Protein AF-A0AAD6STR3-F1 (afdb_monomer_lite)

Secondary structure (DSSP, 8-state):
---------------------------B-SSTT-EEEETTEEEEEETTEEEEEEPPTT-EEEEETTEEEEE--TT--

Foldseek 3Di:
DDDDDDDDDDDPDDPPPPPPCPDPQQAFDDDFQQWDFDWQWIWGHDPRGTDIDHAPPQWGWDDDPRHIDTHHDPPRD

Structure (mmCIF, N/CA/C/O backbone):
data_AF-A0AAD6STR3-F1
#
_entry.id   AF-A0AAD6STR3-F1
#
loop_
_atom_site.group_PDB
_atom_site.id
_atom_site.type_symbol
_atom_site.label_atom_id
_atom_site.label_alt_id
_atom_site.label_comp_id
_atom_site.label_asym_id
_atom_site.label_entity_id
_atom_site.label_seq_id
_atom_site.pdbx_PDB_ins_code
_atom_site.Cartn_x
_atom_site.Cartn_y
_atom_site.Cartn_z
_atom_site.occupancy
_atom_site.B_iso_or_equiv
_atom_site.auth_seq_id
_atom_site.auth_comp_id
_atom_site.auth_asym_id
_atom_site.auth_atom_id
_atom_site.pdbx_PDB_model_num
ATO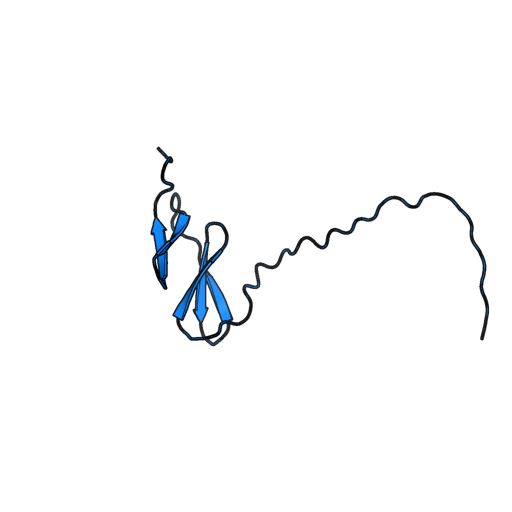M 1 N N . MET A 1 1 ? 12.408 30.879 -43.619 1.00 45.97 1 MET A N 1
ATOM 2 C CA . MET A 1 1 ? 12.328 32.355 -43.513 1.00 45.97 1 MET A CA 1
ATOM 3 C C . MET A 1 1 ? 10.949 32.800 -43.979 1.00 45.97 1 MET A C 1
ATOM 5 O O . MET A 1 1 ? 10.731 32.630 -45.160 1.00 45.97 1 MET A O 1
ATOM 9 N N . VAL A 1 2 ? 10.067 33.289 -43.088 1.00 34.41 2 VAL A N 1
ATOM 10 C CA . VAL A 1 2 ? 8.987 34.317 -43.246 1.00 34.41 2 VAL A CA 1
ATOM 11 C C . VAL A 1 2 ? 8.343 34.430 -41.840 1.00 34.41 2 VAL A C 1
ATOM 13 O O . VAL A 1 2 ? 7.713 33.485 -41.394 1.00 34.41 2 VAL A O 1
ATOM 16 N N . ARG A 1 3 ? 8.812 35.304 -40.939 1.00 45.12 3 ARG A N 1
ATOM 17 C CA . ARG A 1 3 ? 8.395 36.697 -40.643 1.00 45.12 3 ARG A CA 1
ATOM 18 C C . ARG A 1 3 ? 6.974 36.888 -40.065 1.00 45.12 3 ARG A C 1
ATOM 20 O O . ARG A 1 3 ? 5.994 36.907 -40.791 1.00 45.12 3 ARG A O 1
ATOM 27 N N . PHE A 1 4 ? 6.968 37.090 -38.739 1.00 48.22 4 PHE A N 1
ATOM 28 C CA . PHE A 1 4 ? 6.149 37.975 -37.895 1.00 48.22 4 PHE A CA 1
ATOM 29 C C . PHE A 1 4 ? 4.989 38.735 -38.557 1.00 48.22 4 PHE A C 1
ATOM 31 O O . PHE A 1 4 ? 5.218 39.663 -39.330 1.00 48.22 4 PHE A O 1
ATOM 38 N N . ILE A 1 5 ? 3.766 38.455 -38.095 1.00 55.62 5 ILE A N 1
ATOM 39 C CA . ILE A 1 5 ? 2.647 39.402 -38.135 1.00 55.62 5 ILE A CA 1
ATOM 40 C C . ILE A 1 5 ? 2.143 39.558 -36.700 1.00 55.62 5 ILE A C 1
ATOM 42 O O . ILE A 1 5 ? 1.654 38.613 -36.084 1.00 55.62 5 ILE A O 1
ATOM 46 N N . ALA A 1 6 ? 2.356 40.754 -36.159 1.00 48.38 6 ALA A N 1
ATOM 47 C CA . ALA A 1 6 ? 1.909 41.176 -34.847 1.00 48.38 6 ALA A CA 1
ATOM 48 C C . ALA A 1 6 ? 0.384 41.354 -34.845 1.00 48.38 6 ALA A C 1
ATOM 50 O O . ALA A 1 6 ? -0.137 42.199 -35.568 1.00 48.38 6 ALA A O 1
ATOM 51 N N . PHE A 1 7 ? -0.313 40.597 -33.997 1.00 50.78 7 PHE A N 1
ATOM 52 C CA . PHE A 1 7 ? -1.696 40.870 -33.615 1.00 50.78 7 PHE A CA 1
ATOM 53 C C . PHE A 1 7 ? -1.723 41.214 -32.126 1.00 50.78 7 PHE A C 1
ATOM 55 O O . PHE A 1 7 ? -1.751 40.348 -31.257 1.00 50.78 7 PHE A O 1
ATOM 62 N N . LEU A 1 8 ? -1.667 42.516 -31.848 1.00 55.88 8 LEU A N 1
ATOM 63 C CA . LEU A 1 8 ? -2.045 43.094 -30.565 1.00 55.88 8 LEU A CA 1
ATOM 64 C C . LEU A 1 8 ? -3.574 43.109 -30.503 1.00 55.88 8 LEU A C 1
ATOM 66 O O . LEU A 1 8 ? -4.206 43.984 -31.089 1.00 55.88 8 LEU A O 1
ATOM 70 N N . ALA A 1 9 ? -4.165 42.145 -29.801 1.00 52.50 9 ALA A N 1
ATOM 71 C CA . ALA A 1 9 ? -5.550 42.226 -29.363 1.00 52.50 9 ALA A CA 1
ATOM 72 C C . ALA A 1 9 ? -5.715 41.523 -28.009 1.00 52.50 9 ALA A C 1
ATOM 74 O O . ALA A 1 9 ? -5.346 40.367 -27.829 1.00 52.50 9 ALA A O 1
ATOM 75 N N . LEU A 1 10 ? -6.233 42.309 -27.070 1.00 57.50 10 LEU A N 1
ATOM 76 C CA . LEU A 1 10 ? -6.635 42.016 -25.699 1.00 57.50 10 LEU A CA 1
ATOM 77 C C . LEU A 1 10 ? -7.299 40.647 -25.502 1.00 57.50 10 LEU A C 1
ATOM 79 O O . LEU A 1 10 ? -8.067 40.208 -26.355 1.00 57.50 10 LEU A O 1
ATOM 83 N N . SER A 1 11 ? -7.140 40.122 -24.278 1.00 55.88 11 SER A N 1
ATOM 84 C CA . SER A 1 11 ? -7.818 38.966 -23.647 1.00 55.88 11 SER A CA 1
ATOM 85 C C . SER A 1 11 ? -6.908 37.760 -23.414 1.00 55.88 11 SER A C 1
ATOM 87 O O . SER A 1 11 ? -7.182 36.656 -23.875 1.00 55.88 11 SER A O 1
ATOM 89 N N . THR A 1 12 ? -5.848 37.927 -22.618 1.00 52.84 12 THR A N 1
ATOM 90 C CA . THR A 1 12 ? -5.240 36.783 -21.925 1.00 52.84 12 THR A CA 1
ATOM 91 C C . THR A 1 12 ? -6.186 36.340 -20.805 1.00 52.84 12 THR A C 1
ATOM 93 O O . THR A 1 12 ? -5.951 36.633 -19.632 1.00 52.84 12 THR A O 1
ATOM 96 N N . LEU A 1 13 ? -7.301 35.685 -21.152 1.00 57.00 13 LEU A N 1
ATOM 97 C CA . LEU A 1 13 ? -8.001 34.872 -20.166 1.00 57.00 13 LEU A CA 1
ATOM 98 C C . LEU A 1 13 ? -7.017 33.797 -19.710 1.00 57.00 13 LEU A C 1
ATOM 100 O O . LEU A 1 13 ? -6.496 33.031 -20.518 1.00 57.00 13 LEU A O 1
ATOM 104 N N . LEU A 1 14 ? -6.764 33.801 -18.403 1.00 56.59 14 LEU A N 1
ATOM 105 C CA . LEU A 1 14 ? -6.127 32.743 -17.637 1.00 56.59 14 LEU A CA 1
ATOM 106 C C . LEU A 1 14 ? -6.599 31.371 -18.135 1.00 56.59 14 LEU A C 1
ATOM 108 O O . LEU A 1 14 ? -7.637 30.875 -17.709 1.00 56.59 14 LEU A O 1
ATOM 112 N N . THR A 1 15 ? -5.802 30.702 -18.957 1.00 53.94 15 THR A N 1
ATOM 113 C CA . THR A 1 15 ? -5.783 29.242 -18.948 1.00 53.94 15 THR A CA 1
ATOM 114 C C . THR A 1 15 ? -4.642 28.831 -18.037 1.00 53.94 15 THR A C 1
ATOM 116 O O . THR A 1 15 ? -3.589 28.384 -18.486 1.00 53.94 15 THR A O 1
ATOM 119 N N . LEU A 1 16 ? -4.859 29.001 -16.727 1.00 56.88 16 LEU A N 1
ATOM 120 C CA . LEU A 1 16 ? -4.259 28.109 -15.741 1.00 56.88 16 LEU A CA 1
ATOM 121 C C . LEU A 1 16 ? -4.839 26.725 -16.041 1.00 56.88 16 LEU A C 1
ATOM 123 O O . LEU A 1 16 ? -5.802 26.291 -15.419 1.00 56.88 16 LEU A O 1
ATOM 127 N N . ALA A 1 17 ? -4.287 26.046 -17.045 1.00 57.62 17 ALA A N 1
ATOM 128 C CA . ALA A 1 17 ? -4.358 24.603 -17.097 1.00 57.62 17 ALA A CA 1
ATOM 129 C C . ALA A 1 17 ? -3.496 24.129 -15.926 1.00 57.62 17 ALA A C 1
ATOM 131 O O . ALA A 1 17 ? -2.310 23.845 -16.075 1.00 57.62 17 ALA A O 1
ATOM 132 N N . SER A 1 18 ? -4.070 24.138 -14.722 1.00 52.88 18 SER A N 1
ATOM 133 C CA . SER A 1 18 ? -3.602 23.267 -13.665 1.00 52.88 18 SER A CA 1
ATOM 134 C C . SER A 1 18 ? -3.681 21.872 -14.266 1.00 52.88 18 SER A C 1
ATOM 136 O O . SER A 1 18 ? -4.766 21.330 -14.464 1.00 52.88 18 SER A O 1
ATOM 138 N N . ALA A 1 19 ? -2.531 21.320 -14.648 1.00 56.09 19 ALA A N 1
ATOM 139 C CA . ALA A 1 19 ? -2.396 19.890 -14.810 1.00 56.09 19 ALA A CA 1
ATOM 140 C C . ALA A 1 19 ? -2.724 19.313 -13.433 1.00 56.09 19 ALA A C 1
ATOM 142 O O . ALA A 1 19 ? -1.869 19.261 -12.557 1.00 56.09 19 ALA A O 1
ATOM 143 N N . ILE A 1 20 ? -4.003 19.027 -13.195 1.00 59.25 20 ILE A N 1
ATOM 144 C CA . ILE A 1 20 ? -4.438 18.240 -12.055 1.00 59.25 20 ILE A CA 1
ATOM 145 C C . ILE A 1 20 ? -3.861 16.863 -12.374 1.00 59.25 20 ILE A C 1
ATOM 147 O O . ILE A 1 20 ? -4.291 16.279 -13.376 1.00 59.25 20 ILE A O 1
ATOM 151 N N . PRO A 1 21 ? -2.857 16.361 -11.633 1.00 52.72 21 PRO A N 1
ATOM 152 C CA . PRO A 1 21 ? -2.437 14.986 -11.810 1.00 52.72 21 PRO A CA 1
ATOM 153 C C . PRO A 1 21 ? -3.640 14.120 -11.431 1.00 52.72 21 PRO A C 1
ATOM 155 O O . PRO A 1 21 ? -3.928 13.904 -10.259 1.00 52.72 21 PRO A O 1
ATOM 158 N N . THR A 1 22 ? -4.396 13.681 -12.432 1.00 55.31 22 THR A N 1
ATOM 159 C CA . THR A 1 22 ? -5.375 12.597 -12.307 1.00 55.31 22 THR A CA 1
ATOM 160 C C . THR A 1 22 ? -4.621 11.303 -12.553 1.00 55.31 22 THR A C 1
ATOM 162 O O . THR A 1 22 ? -4.895 10.556 -13.483 1.00 55.31 22 THR A O 1
ATOM 165 N N . ASP A 1 23 ? -3.568 11.105 -11.766 1.00 47.12 23 ASP A N 1
ATOM 166 C CA . ASP A 1 23 ? -2.672 9.981 -11.929 1.00 47.12 23 ASP A CA 1
ATOM 167 C C . ASP A 1 23 ? -2.906 9.009 -10.773 1.00 47.12 23 ASP A C 1
ATOM 169 O O . ASP A 1 23 ? -2.211 9.001 -9.762 1.00 47.12 23 ASP A O 1
ATOM 173 N N . ASP A 1 24 ? -3.947 8.193 -10.938 1.00 55.53 24 ASP A N 1
ATOM 174 C CA . ASP A 1 24 ? -4.064 6.912 -10.242 1.00 55.53 24 ASP A CA 1
ATOM 175 C C . ASP A 1 24 ? -3.070 5.873 -10.824 1.00 55.53 24 ASP A C 1
ATOM 177 O O . ASP A 1 24 ? -3.183 4.681 -10.544 1.00 55.53 24 ASP A O 1
ATOM 181 N N . SER A 1 25 ? -2.077 6.255 -11.639 1.00 59.12 25 SER A N 1
ATOM 182 C CA . SER A 1 25 ? -0.981 5.350 -12.005 1.00 59.12 25 SER A CA 1
ATOM 183 C C . SER A 1 25 ? 0.085 5.453 -10.922 1.00 59.12 25 SER A C 1
ATOM 185 O O . SER A 1 25 ? 1.058 6.194 -11.016 1.00 59.12 25 SER A O 1
ATOM 187 N N . TYR A 1 26 ? -0.053 4.643 -9.873 1.00 70.50 26 TYR A N 1
ATOM 188 C CA . TYR A 1 26 ? 0.863 4.659 -8.723 1.00 70.50 26 TYR A CA 1
ATOM 189 C C . TYR A 1 26 ? 2.322 4.281 -9.011 1.00 70.50 26 TYR A C 1
ATOM 191 O O . TYR A 1 26 ? 3.123 4.223 -8.075 1.00 70.50 26 TYR A O 1
ATOM 199 N N . GLY A 1 27 ? 2.685 4.133 -10.285 1.00 86.50 27 GLY A N 1
ATOM 200 C CA . GLY A 1 27 ? 4.048 4.050 -10.777 1.00 86.50 27 GLY A CA 1
ATOM 201 C C . GLY A 1 27 ? 4.667 2.670 -10.600 1.00 86.50 27 GLY A C 1
ATOM 202 O O . GLY A 1 27 ? 3.997 1.689 -10.269 1.00 86.50 27 GLY A O 1
ATOM 203 N N . LYS A 1 28 ? 5.977 2.614 -10.849 1.00 92.56 28 LYS A N 1
ATOM 204 C CA . LYS A 1 28 ? 6.809 1.459 -10.505 1.00 92.56 28 LYS A CA 1
ATOM 205 C C . LYS A 1 28 ? 7.066 1.423 -8.999 1.00 92.56 28 LYS A C 1
ATOM 207 O O . LYS A 1 28 ? 7.061 2.470 -8.354 1.00 92.56 28 LYS A O 1
ATOM 212 N N . CYS A 1 29 ? 7.308 0.231 -8.480 1.00 93.50 29 CYS A N 1
ATOM 213 C CA . CYS A 1 29 ? 7.726 -0.017 -7.100 1.00 93.50 29 CYS A CA 1
ATOM 214 C C . CYS A 1 29 ? 9.159 -0.551 -7.050 1.00 93.50 29 CYS A C 1
ATOM 216 O O . CYS A 1 29 ? 9.675 -1.045 -8.057 1.00 93.50 29 CYS A O 1
ATOM 218 N N . ASP A 1 30 ? 9.787 -0.449 -5.877 1.00 93.00 30 ASP A N 1
ATOM 219 C CA . ASP A 1 30 ? 11.195 -0.815 -5.695 1.00 93.00 30 ASP A CA 1
ATOM 220 C C . ASP A 1 30 ? 11.375 -2.319 -5.444 1.00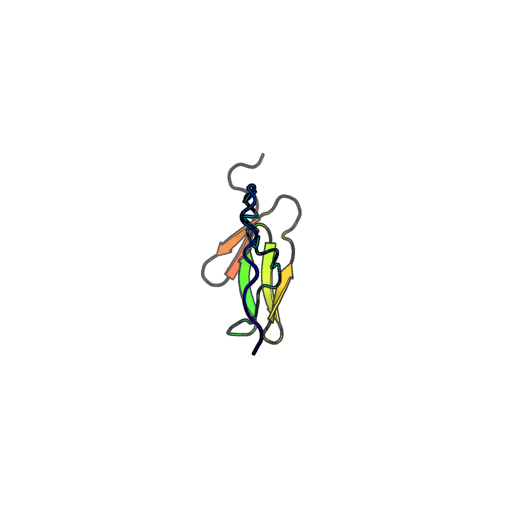 93.00 30 ASP A C 1
ATOM 222 O O . ASP A 1 30 ? 12.362 -2.913 -5.883 1.00 93.00 30 ASP A O 1
ATOM 226 N N . TYR A 1 31 ? 10.429 -2.948 -4.736 1.00 94.81 31 TYR A N 1
ATOM 227 C CA . TYR A 1 31 ? 10.456 -4.378 -4.422 1.00 94.81 31 TYR A CA 1
ATOM 228 C C . TYR A 1 31 ? 9.052 -4.984 -4.311 1.00 94.81 31 TYR A C 1
ATOM 230 O O . TYR A 1 31 ? 8.103 -4.335 -3.871 1.00 94.81 31 TYR A O 1
ATOM 238 N N . GLU A 1 32 ? 8.934 -6.263 -4.674 1.00 95.19 32 GLU A N 1
ATOM 239 C CA . GLU A 1 32 ? 7.673 -7.012 -4.618 1.00 95.19 32 GLU A CA 1
ATOM 240 C C . GLU A 1 32 ? 7.055 -7.003 -3.219 1.00 95.19 32 GLU 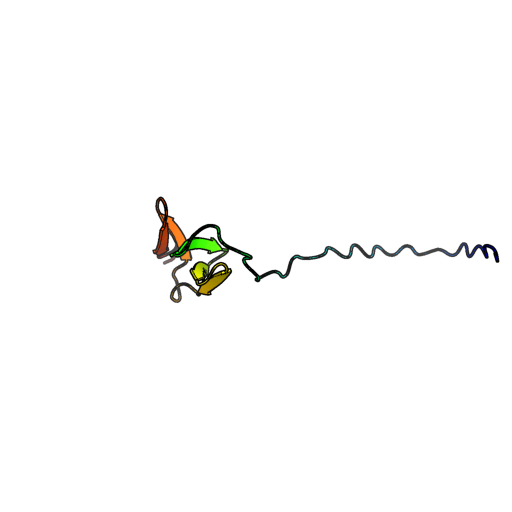A C 1
ATOM 242 O O . GLU A 1 32 ? 7.738 -7.200 -2.210 1.00 95.19 32 GLU A O 1
ATOM 247 N N . GLY A 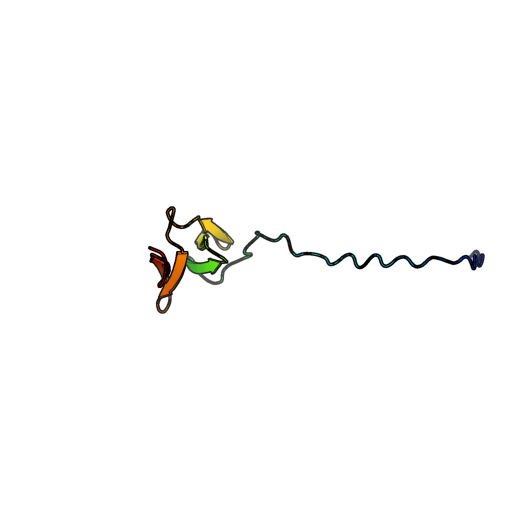1 33 ? 5.741 -6.790 -3.165 1.00 94.56 33 GLY A N 1
ATOM 248 C CA . GLY A 1 33 ? 5.003 -6.709 -1.910 1.00 94.56 33 GLY A CA 1
ATOM 249 C C . GLY A 1 33 ? 5.190 -5.405 -1.130 1.00 94.56 33 GLY A C 1
ATOM 250 O O . GLY A 1 33 ? 4.631 -5.299 -0.041 1.00 94.56 33 GLY A O 1
ATOM 251 N N . GLU A 1 34 ? 5.916 -4.406 -1.650 1.00 94.38 34 GLU A N 1
ATOM 252 C CA . GLU A 1 34 ? 5.897 -3.050 -1.091 1.00 94.38 34 GLU A CA 1
ATOM 253 C C . GLU A 1 34 ? 4.447 -2.555 -0.970 1.00 94.38 34 GLU A C 1
ATOM 255 O O . GLU A 1 34 ? 3.664 -2.644 -1.920 1.00 94.38 34 GLU A O 1
ATOM 260 N N . MET A 1 35 ? 4.081 -2.029 0.201 1.00 94.81 35 MET A N 1
ATOM 261 C CA . MET A 1 35 ? 2.741 -1.509 0.466 1.00 94.81 35 MET A CA 1
ATOM 262 C C . MET A 1 35 ? 2.794 -0.045 0.877 1.00 94.81 35 MET A C 1
ATOM 264 O O . MET A 1 35 ? 3.606 0.347 1.715 1.00 94.81 35 MET A O 1
ATOM 268 N N . LYS A 1 36 ? 1.880 0.759 0.334 1.00 93.62 36 LYS A N 1
ATOM 269 C CA . LYS A 1 36 ? 1.726 2.168 0.709 1.00 93.62 36 LYS A CA 1
ATOM 270 C C . LYS A 1 36 ? 0.265 2.586 0.697 1.00 93.62 36 LYS A C 1
ATOM 272 O O . LYS A 1 36 ? -0.526 2.095 -0.108 1.00 93.62 36 LYS A O 1
ATOM 277 N N . CYS A 1 37 ? -0.090 3.509 1.582 1.00 93.88 37 CYS A N 1
ATOM 278 C CA . CYS A 1 37 ? -1.403 4.137 1.531 1.00 93.88 37 CYS A CA 1
ATOM 279 C C . CYS A 1 37 ? -1.446 5.163 0.419 1.00 93.88 37 CYS A C 1
ATOM 281 O O . CYS A 1 37 ? -0.497 5.935 0.256 1.00 93.88 37 CYS A O 1
ATOM 283 N N . VAL A 1 38 ? -2.569 5.205 -0.298 1.00 91.19 38 VAL A N 1
ATOM 284 C CA . VAL A 1 38 ? -2.826 6.312 -1.200 1.00 91.19 38 VAL A CA 1
ATOM 285 C C . VAL A 1 38 ? -4.264 6.787 -1.186 1.00 91.19 38 VAL A C 1
ATOM 287 O O . VAL A 1 38 ? -5.195 6.075 -1.560 1.00 91.19 38 VAL A O 1
ATOM 290 N N . GLY A 1 39 ? -4.440 8.008 -0.680 1.00 86.12 39 GLY A N 1
ATOM 291 C CA . GLY A 1 39 ? -5.745 8.479 -0.234 1.00 86.12 39 GLY A CA 1
ATOM 292 C C . GLY A 1 39 ? -6.344 7.500 0.782 1.00 86.12 39 GLY A C 1
ATOM 293 O O . GLY A 1 39 ? -5.684 7.114 1.743 1.00 86.12 39 GLY A O 1
ATOM 294 N N . HIS A 1 40 ? -7.578 7.062 0.523 1.00 87.62 40 HIS A N 1
ATOM 295 C CA . HIS A 1 40 ? -8.290 6.057 1.328 1.00 87.62 40 HIS A CA 1
ATOM 296 C C . HIS A 1 40 ? -8.042 4.609 0.866 1.00 87.62 40 HIS A C 1
ATOM 298 O O . HIS A 1 40 ? -8.608 3.670 1.424 1.00 87.62 40 HIS A O 1
ATOM 304 N N . LYS A 1 41 ? -7.220 4.426 -0.169 1.00 92.38 41 LYS A N 1
ATOM 305 C CA . LYS A 1 41 ? -6.888 3.139 -0.782 1.00 92.38 41 LYS A CA 1
ATOM 306 C C . LYS A 1 41 ? -5.505 2.685 -0.331 1.00 92.38 41 LYS A C 1
ATOM 308 O O . LYS A 1 41 ? -4.746 3.450 0.266 1.00 92.38 41 LYS A O 1
ATOM 313 N N . PHE A 1 42 ? -5.151 1.452 -0.657 1.00 94.56 42 PHE A N 1
ATOM 314 C CA . PHE A 1 42 ? -3.786 0.966 -0.510 1.00 94.56 42 PHE A CA 1
ATOM 315 C C . PHE A 1 42 ? -3.262 0.448 -1.841 1.00 94.56 42 PHE A C 1
ATOM 317 O O . PHE A 1 42 ? -4.009 -0.081 -2.660 1.00 94.56 42 PHE A O 1
ATOM 324 N N . ALA A 1 43 ? -1.967 0.622 -2.062 1.00 95.19 43 ALA A N 1
ATOM 325 C CA . ALA A 1 43 ? -1.267 0.069 -3.201 1.00 95.19 43 ALA A CA 1
ATOM 326 C C . ALA A 1 43 ? -0.349 -1.059 -2.732 1.00 95.19 43 ALA A C 1
ATOM 328 O O . ALA A 1 43 ? 0.314 -0.927 -1.702 1.00 95.19 43 ALA A O 1
ATOM 329 N N . THR A 1 44 ? -0.298 -2.140 -3.504 1.00 95.25 44 THR A N 1
ATOM 330 C CA . THR A 1 44 ? 0.646 -3.245 -3.319 1.00 95.25 44 THR A CA 1
ATOM 331 C C . THR A 1 44 ? 1.466 -3.399 -4.589 1.00 95.25 44 THR A C 1
ATOM 333 O O . THR A 1 44 ? 0.910 -3.368 -5.685 1.00 95.25 44 THR A O 1
ATOM 336 N N . CYS A 1 45 ? 2.778 -3.534 -4.446 1.00 95.31 45 CYS A N 1
ATOM 337 C CA . CYS A 1 45 ? 3.663 -3.846 -5.555 1.00 95.31 45 CYS A CA 1
ATOM 338 C C . CYS A 1 45 ? 3.427 -5.278 -6.037 1.00 95.31 45 CYS A C 1
ATOM 340 O O . CYS A 1 45 ? 3.541 -6.217 -5.246 1.00 95.31 45 CYS A O 1
ATOM 342 N N . ASP A 1 46 ? 3.101 -5.407 -7.318 1.00 94.94 46 ASP A N 1
ATOM 343 C CA . ASP A 1 46 ? 2.901 -6.665 -8.022 1.00 94.94 46 ASP A CA 1
ATOM 344 C C . ASP A 1 46 ? 3.575 -6.567 -9.399 1.00 94.94 46 ASP A C 1
ATOM 346 O O . ASP A 1 46 ? 3.225 -5.717 -10.223 1.00 94.94 46 ASP A O 1
ATOM 350 N N . HIS A 1 47 ? 4.580 -7.409 -9.636 1.00 94.94 47 HIS A N 1
ATOM 351 C CA . HIS A 1 47 ? 5.371 -7.454 -10.872 1.00 94.94 47 HIS A CA 1
ATOM 352 C C . HIS A 1 47 ? 6.012 -6.102 -11.255 1.00 94.94 47 HIS A C 1
ATOM 354 O O . HIS A 1 47 ? 6.021 -5.704 -12.423 1.00 94.94 47 HIS A O 1
ATOM 360 N N . GLY A 1 48 ? 6.569 -5.386 -10.275 1.00 94.50 48 GLY A N 1
ATOM 361 C CA . GLY A 1 48 ? 7.275 -4.113 -10.466 1.00 94.50 48 GLY A CA 1
ATOM 362 C C . GLY A 1 48 ? 6.379 -2.884 -10.650 1.00 94.50 48 GLY A C 1
ATOM 363 O O . GLY A 1 48 ? 6.892 -1.794 -10.923 1.00 94.50 48 GLY A O 1
ATOM 364 N N . TYR A 1 49 ? 5.061 -3.028 -10.471 1.00 94.38 49 TYR A N 1
ATOM 365 C CA . TYR A 1 49 ? 4.099 -1.929 -10.531 1.00 94.38 49 TYR A CA 1
ATOM 366 C C . TYR A 1 49 ? 3.146 -1.929 -9.340 1.00 94.38 49 TYR A C 1
ATOM 368 O O . TYR A 1 49 ? 2.797 -2.967 -8.787 1.00 94.38 49 TYR A O 1
ATOM 376 N N . PHE A 1 50 ? 2.687 -0.742 -8.951 1.00 94.94 50 PHE A N 1
ATOM 377 C CA . PHE A 1 50 ? 1.691 -0.618 -7.897 1.00 94.94 50 PHE A CA 1
ATOM 378 C C . PHE A 1 50 ? 0.282 -0.931 -8.405 1.00 94.94 50 PHE A C 1
ATOM 380 O O . PHE A 1 50 ? -0.250 -0.247 -9.279 1.00 94.94 50 PHE A O 1
ATOM 387 N N . VAL A 1 51 ? -0.354 -1.916 -7.777 1.00 94.56 51 VAL A N 1
ATOM 388 C CA . VAL A 1 51 ? -1.767 -2.249 -7.956 1.00 94.56 51 VAL A CA 1
ATOM 389 C C . VAL A 1 51 ? -2.564 -1.660 -6.800 1.00 94.56 51 VAL A C 1
ATOM 391 O O . VAL A 1 51 ? -2.302 -1.966 -5.637 1.00 94.56 51 VAL A O 1
ATOM 394 N N . ILE A 1 52 ? -3.560 -0.829 -7.108 1.00 93.44 52 ILE A N 1
ATOM 395 C CA . ILE A 1 52 ? -4.413 -0.202 -6.093 1.00 93.44 52 ILE A CA 1
ATOM 396 C C . ILE A 1 52 ? -5.569 -1.114 -5.722 1.00 93.44 52 ILE A C 1
ATOM 398 O O . ILE A 1 52 ? -6.214 -1.719 -6.582 1.00 93.44 52 ILE A O 1
ATOM 402 N N . ARG A 1 53 ? -5.901 -1.124 -4.439 1.00 93.44 53 ARG A N 1
ATOM 403 C CA . ARG A 1 53 ? -7.077 -1.766 -3.877 1.00 93.44 53 ARG A CA 1
ATOM 404 C C . ARG A 1 53 ? -7.776 -0.797 -2.933 1.00 93.44 53 ARG A C 1
ATOM 406 O O . ARG A 1 53 ? -7.137 -0.071 -2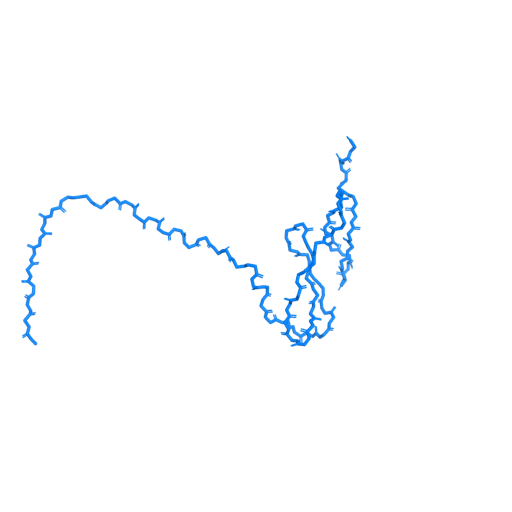.173 1.00 93.44 53 ARG A O 1
ATOM 413 N N . ASP A 1 54 ? -9.099 -0.796 -2.977 1.00 94.69 54 ASP A N 1
ATOM 414 C CA . ASP A 1 54 ? -9.894 -0.087 -1.983 1.00 94.69 54 ASP A CA 1
ATOM 415 C C . ASP A 1 54 ? -9.823 -0.823 -0.638 1.00 94.69 54 ASP A C 1
ATOM 417 O O . ASP A 1 54 ? -9.859 -2.056 -0.586 1.00 94.69 54 ASP A O 1
ATOM 421 N N . CYS A 1 55 ? -9.750 -0.066 0.456 1.00 94.44 55 CYS A N 1
ATOM 422 C CA . CYS A 1 55 ? -10.062 -0.608 1.773 1.00 94.44 55 CYS A CA 1
ATOM 423 C C . CYS A 1 55 ? -11.563 -0.950 1.859 1.00 94.44 55 CYS A C 1
ATOM 425 O O . CYS A 1 55 ? -12.387 -0.437 1.096 1.00 94.44 55 CYS A O 1
ATOM 427 N N . ALA A 1 56 ? -11.938 -1.828 2.793 1.00 93.81 56 ALA A N 1
ATOM 428 C CA . ALA A 1 56 ? -13.340 -2.173 3.010 1.00 93.81 56 ALA A CA 1
ATOM 429 C C . ALA A 1 56 ? -14.169 -0.923 3.361 1.00 93.81 56 ALA A C 1
ATOM 431 O O . ALA A 1 56 ? -13.663 0.039 3.946 1.00 93.81 56 ALA A O 1
ATOM 432 N N . LYS A 1 57 ? -15.466 -0.933 3.032 1.00 92.62 57 LYS A N 1
ATOM 433 C CA . LYS A 1 57 ? -16.359 0.204 3.298 1.00 92.62 57 LYS A CA 1
ATOM 434 C C . LYS A 1 57 ? -16.303 0.609 4.778 1.00 92.62 57 LYS A C 1
ATOM 436 O O . LYS A 1 57 ? -16.513 -0.227 5.651 1.00 92.62 57 LYS A O 1
ATOM 441 N N . GLY A 1 58 ? -16.084 1.899 5.036 1.00 90.56 58 GLY A N 1
ATOM 442 C CA . GLY A 1 58 ? -15.991 2.454 6.392 1.00 90.56 58 GLY A CA 1
ATOM 443 C C . GLY A 1 58 ? -14.609 2.330 7.039 1.00 90.56 58 GLY A C 1
ATOM 444 O O . GLY A 1 58 ? -14.441 2.772 8.169 1.00 90.56 58 GLY A O 1
ATOM 445 N N . THR A 1 59 ? -13.626 1.769 6.332 1.00 93.62 59 THR A N 1
ATOM 446 C CA . THR A 1 59 ? -12.225 1.721 6.767 1.00 93.62 59 THR A CA 1
ATOM 447 C C . THR A 1 59 ? -11.353 2.589 5.868 1.00 93.62 59 THR A C 1
ATOM 449 O O . THR A 1 59 ? -11.691 2.846 4.712 1.00 93.62 59 THR A O 1
ATOM 452 N N . GLU A 1 60 ? -10.227 3.039 6.400 1.00 93.94 60 GLU A N 1
ATOM 453 C CA . GLU A 1 60 ? -9.249 3.875 5.717 1.00 93.94 60 GLU A CA 1
ATOM 454 C C . GLU A 1 60 ? -7.863 3.245 5.830 1.00 93.94 60 GLU A C 1
ATOM 456 O O . GLU A 1 60 ? -7.532 2.606 6.835 1.00 93.94 60 GLU A O 1
ATOM 461 N N . CYS A 1 61 ? -7.035 3.439 4.802 1.00 95.12 61 CYS A N 1
ATOM 462 C CA . CYS A 1 61 ? -5.655 2.981 4.845 1.00 95.12 61 CYS A CA 1
ATOM 463 C C . CYS A 1 61 ? -4.849 3.775 5.873 1.00 95.12 61 CYS A C 1
ATOM 465 O O . CYS A 1 61 ? -4.841 5.007 5.868 1.00 95.12 61 CYS A O 1
ATOM 467 N N . ARG A 1 62 ? -4.108 3.058 6.717 1.00 93.81 62 ARG A N 1
ATOM 468 C CA . ARG A 1 62 ? -3.171 3.619 7.688 1.00 93.81 62 ARG A CA 1
ATOM 469 C C . ARG A 1 62 ? -1.808 2.947 7.571 1.00 93.81 62 ARG A C 1
ATOM 471 O O . ARG A 1 62 ? -1.747 1.719 7.510 1.00 93.81 62 ARG A O 1
ATOM 478 N N . PRO A 1 63 ? -0.705 3.712 7.579 1.00 92.81 63 PRO A N 1
ATOM 479 C CA . PRO A 1 63 ? 0.626 3.129 7.638 1.00 92.81 63 PRO A CA 1
ATOM 480 C C . PRO A 1 63 ? 0.843 2.446 8.995 1.00 92.81 63 PRO A C 1
ATOM 482 O O . PRO A 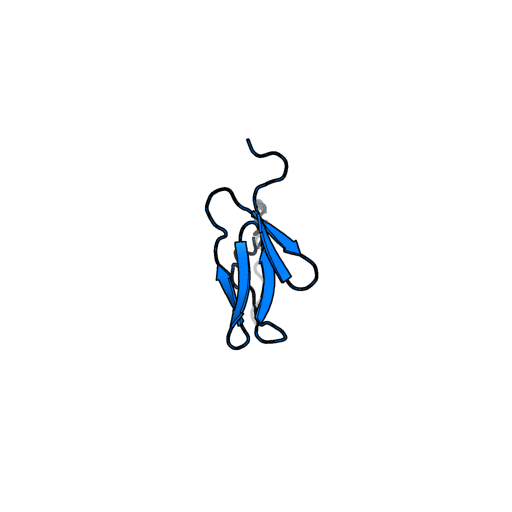1 63 ? 0.564 3.018 10.049 1.00 92.81 63 PRO A O 1
ATOM 485 N N . GLN A 1 64 ? 1.375 1.226 8.968 1.00 92.25 64 GLN A N 1
ATOM 486 C CA . GLN A 1 64 ? 1.720 0.435 10.144 1.00 92.25 64 GLN A CA 1
ATOM 487 C C . GLN A 1 64 ? 3.137 -0.127 9.983 1.00 92.25 64 GLN A C 1
ATOM 489 O O . GLN A 1 64 ? 3.364 -1.208 9.435 1.00 92.25 64 GLN A O 1
ATOM 494 N N . GLY A 1 65 ? 4.124 0.633 10.459 1.00 89.38 65 GLY A N 1
ATOM 495 C CA . GLY A 1 65 ? 5.533 0.287 10.283 1.00 89.38 65 GLY A CA 1
ATOM 496 C C . GLY A 1 65 ? 5.919 0.265 8.802 1.00 89.38 65 GLY A C 1
ATOM 497 O O . GLY A 1 65 ? 5.840 1.289 8.133 1.00 89.38 65 GLY A O 1
ATOM 498 N N . LYS A 1 66 ? 6.343 -0.903 8.303 1.00 86.62 66 LYS A N 1
ATOM 499 C CA . LYS A 1 66 ? 6.681 -1.135 6.883 1.00 86.62 66 LYS A CA 1
ATOM 500 C C . LYS A 1 66 ? 5.506 -1.670 6.052 1.00 86.62 66 LYS A C 1
ATOM 502 O O . LYS A 1 66 ? 5.705 -2.090 4.920 1.00 86.62 66 LYS A O 1
ATOM 507 N N . SER A 1 67 ? 4.318 -1.722 6.642 1.00 92.00 67 SER A N 1
ATOM 508 C CA . SER A 1 67 ? 3.101 -2.226 6.017 1.00 92.00 67 SER A CA 1
ATOM 509 C C . SER A 1 67 ? 1.989 -1.186 6.129 1.00 92.00 67 SER A C 1
ATOM 511 O O . SER A 1 67 ? 2.189 -0.072 6.621 1.00 92.00 67 SER A O 1
ATOM 513 N N . ILE A 1 68 ? 0.800 -1.571 5.693 1.00 95.06 68 ILE A N 1
ATOM 514 C CA . ILE A 1 68 ? -0.438 -0.824 5.862 1.00 95.06 68 ILE A CA 1
ATOM 515 C C . ILE A 1 68 ? -1.472 -1.677 6.595 1.00 95.06 68 ILE A C 1
ATOM 517 O O . ILE A 1 68 ? -1.385 -2.905 6.618 1.00 95.06 68 ILE A O 1
ATOM 521 N N . VAL A 1 69 ? -2.470 -1.013 7.167 1.00 95.06 69 VAL A N 1
ATOM 522 C CA . VAL A 1 69 ? -3.688 -1.623 7.700 1.00 95.06 69 VAL A CA 1
ATOM 523 C C . VAL A 1 69 ? -4.896 -0.825 7.214 1.00 95.06 69 VAL A C 1
ATOM 525 O O . VAL A 1 69 ? -4.843 0.401 7.156 1.00 95.06 69 VAL A O 1
ATOM 528 N N . CYS A 1 70 ? -5.981 -1.508 6.851 1.00 95.06 70 CYS A N 1
ATOM 529 C CA . CYS A 1 70 ? -7.282 -0.870 6.655 1.00 95.06 70 CYS A CA 1
ATOM 530 C C . CYS A 1 70 ? -8.032 -0.923 7.986 1.00 95.06 70 CYS A C 1
ATOM 532 O O . CYS A 1 70 ? -8.365 -2.011 8.453 1.00 95.06 70 CYS A O 1
ATOM 534 N N . ASP A 1 71 ? -8.273 0.232 8.597 1.00 94.25 71 ASP A N 1
ATOM 535 C CA . ASP A 1 71 ? -8.899 0.326 9.918 1.00 94.25 71 ASP A CA 1
ATOM 536 C C . ASP A 1 71 ? -9.921 1.466 9.958 1.00 94.25 71 ASP A C 1
ATOM 538 O O . ASP A 1 71 ? -9.935 2.336 9.086 1.00 94.25 71 ASP A O 1
ATOM 542 N N . PHE A 1 72 ? -10.803 1.466 10.951 1.00 91.00 72 PHE A N 1
ATOM 543 C CA . PHE A 1 72 ? -11.806 2.512 11.098 1.00 91.00 72 PHE A CA 1
ATOM 544 C C . PHE A 1 72 ? -11.157 3.884 11.347 1.00 91.00 72 PHE A C 1
ATOM 546 O O . PHE A 1 72 ? -10.141 3.984 12.049 1.00 91.00 72 PHE A O 1
ATOM 553 N N . PRO A 1 73 ? -11.746 4.972 10.818 1.00 85.50 73 PRO A N 1
ATOM 554 C CA . PRO A 1 73 ? -11.333 6.321 11.170 1.00 85.50 73 PRO A CA 1
ATOM 555 C C . PRO A 1 73 ? -11.487 6.534 12.683 1.00 85.50 73 PRO A C 1
ATOM 557 O O . PRO A 1 73 ? -12.471 6.116 13.290 1.00 85.50 73 PRO A O 1
ATOM 560 N N . SER A 1 74 ? -10.532 7.231 13.309 1.00 76.88 74 SER A N 1
ATOM 561 C CA . SER A 1 74 ? -10.418 7.351 14.778 1.00 76.88 74 SER A CA 1
ATOM 562 C C . SER A 1 74 ? -11.596 8.087 15.432 1.00 76.88 74 SER A C 1
ATOM 564 O O . SER A 1 74 ? -11.671 8.162 16.654 1.00 76.88 74 SER A O 1
ATOM 566 N N . HIS A 1 75 ? -12.489 8.659 14.622 1.00 64.19 75 HIS A N 1
ATOM 567 C CA . HIS A 1 75 ? -13.602 9.507 15.038 1.00 64.19 75 HIS A CA 1
ATOM 568 C C . HIS A 1 75 ? -14.915 9.198 14.285 1.00 64.19 75 HIS A C 1
ATOM 570 O O . HIS A 1 75 ? -15.748 10.087 14.156 1.00 64.19 75 HIS A O 1
ATOM 576 N N . GLY A 1 76 ? -15.105 7.985 13.751 1.00 55.88 76 GLY A N 1
ATOM 577 C CA . GLY A 1 76 ? -16.235 7.670 12.858 1.00 55.88 76 GLY A CA 1
ATOM 578 C C . GLY A 1 76 ? -17.313 6.744 13.427 1.00 55.88 76 GLY A C 1
ATOM 579 O O . GLY A 1 76 ? -17.480 5.650 12.892 1.00 55.88 76 GLY A O 1
ATOM 580 N N . TYR A 1 77 ? -18.051 7.188 14.451 1.00 54.66 77 TYR A N 1
ATOM 581 C CA . TYR A 1 77 ? -19.360 6.618 14.819 1.00 54.66 77 TYR A CA 1
ATOM 582 C C . TYR A 1 77 ? -20.465 7.638 14.556 1.00 54.66 77 TYR A C 1
ATOM 584 O O . TYR A 1 77 ? -20.280 8.802 14.980 1.00 54.66 77 TYR A O 1
#

pLDDT: mean 78.14, std 19.29, range [34.41, 95.31]

Radius of gyration: 22.22 Å; chains: 1; bounding box: 32×50×59 Å

Organism: NCBI:txid1745969

Sequence (77 aa):
MVRFIAFLALSTLLTLASAIPTDDSYGKCDYEGEMKCVGHKFATCDHGYFVIRDCAKGTECRPQGKSIVCDFPSHGY